Protein AF-A0A7L5YQZ7-F1 (afdb_monomer_lite)

pLDDT: mean 94.13, std 9.36, range [38.84, 98.94]

Foldseek 3Di:
DELEEDEEAAAEDEDEDEEFEDFEAEDLVAFATEPYEAHYPALQRLYEYEHYEFEHWWYLAAAPDDARTGITEHYEQHAHFQYEYYHYEFEAADAHPNAHEYEPYEHEPRRDEPRYHHPHYHFDYNYDGHHYYPYHYYPPYDDPDPDD

Structure (mmCIF, N/CA/C/O backbone):
data_AF-A0A7L5YQZ7-F1
#
_entry.id   AF-A0A7L5YQZ7-F1
#
loop_
_atom_site.group_PDB
_atom_site.id
_atom_site.type_symbol
_atom_site.label_atom_id
_atom_site.label_alt_id
_atom_site.label_comp_id
_atom_site.label_asym_id
_atom_site.label_entity_id
_atom_site.label_seq_id
_atom_site.pdbx_PDB_ins_code
_atom_site.Cartn_x
_atom_site.Cartn_y
_atom_site.Cartn_z
_atom_site.occupancy
_atom_site.B_iso_or_equiv
_atom_site.auth_seq_id
_atom_site.auth_comp_id
_atom_site.auth_asym_id
_atom_site.auth_atom_id
_atom_site.pdbx_PDB_model_num
ATOM 1 N N . MET A 1 1 ? -1.154 8.724 -6.414 1.00 88.44 1 MET A N 1
ATOM 2 C CA . MET A 1 1 ? -2.420 8.087 -6.866 1.00 88.44 1 MET A CA 1
ATOM 3 C C . MET A 1 1 ? -2.744 6.919 -5.954 1.00 88.44 1 MET A C 1
ATOM 5 O O . MET A 1 1 ? -1.809 6.247 -5.537 1.00 88.44 1 MET A O 1
ATOM 9 N N . SER A 1 2 ? -4.019 6.671 -5.658 1.00 97.50 2 SER A N 1
ATOM 10 C CA . SER A 1 2 ? -4.428 5.557 -4.794 1.00 97.50 2 SER A CA 1
ATOM 11 C C . SER A 1 2 ? -5.609 4.818 -5.417 1.00 97.50 2 SER A C 1
ATOM 13 O O . SER A 1 2 ? -6.501 5.481 -5.940 1.00 97.50 2 SER A O 1
ATOM 15 N N . GLY A 1 3 ? -5.623 3.484 -5.359 1.00 98.25 3 GLY A N 1
ATOM 16 C CA . GLY A 1 3 ? -6.790 2.694 -5.770 1.00 98.25 3 GLY A CA 1
ATOM 17 C C . GLY A 1 3 ? -7.965 2.927 -4.821 1.00 98.25 3 GLY A C 1
ATOM 18 O O . GLY A 1 3 ? -9.029 3.380 -5.230 1.00 98.25 3 GLY A O 1
ATOM 19 N N . ILE A 1 4 ? -7.729 2.708 -3.525 1.00 98.56 4 ILE A N 1
ATOM 20 C CA . ILE A 1 4 ? -8.646 3.090 -2.447 1.00 98.56 4 ILE A CA 1
ATOM 21 C C . ILE A 1 4 ? -7.901 3.986 -1.458 1.00 98.56 4 ILE A C 1
ATOM 23 O O . ILE A 1 4 ? -6.824 3.639 -0.969 1.00 98.56 4 ILE A O 1
ATOM 27 N N . GLN A 1 5 ? -8.492 5.137 -1.141 1.00 97.81 5 GLN A N 1
ATOM 28 C CA . GLN A 1 5 ? -7.988 6.072 -0.142 1.00 97.81 5 GLN A CA 1
ATOM 29 C C . GLN A 1 5 ? -8.983 6.216 1.006 1.00 97.81 5 GLN A C 1
ATOM 31 O O . GLN A 1 5 ? -10.167 6.462 0.789 1.00 97.81 5 GLN A O 1
ATOM 36 N N . VAL A 1 6 ? -8.466 6.132 2.231 1.00 96.62 6 VAL A N 1
ATOM 37 C CA . VAL A 1 6 ? -9.206 6.429 3.456 1.00 96.62 6 VAL A CA 1
ATOM 38 C C . VAL A 1 6 ? -8.491 7.538 4.207 1.00 96.62 6 VAL A C 1
ATOM 40 O O . VAL A 1 6 ? -7.349 7.376 4.632 1.00 96.62 6 VAL A O 1
ATOM 43 N N . SER A 1 7 ? -9.171 8.665 4.388 1.00 95.81 7 SER A N 1
ATOM 44 C CA . SER A 1 7 ? -8.643 9.835 5.088 1.00 95.81 7 SER A CA 1
ATOM 45 C C . SER A 1 7 ? -9.730 10.538 5.893 1.00 95.81 7 SER A C 1
ATOM 47 O O . SER A 1 7 ? -10.907 10.451 5.553 1.00 95.81 7 SER A O 1
ATOM 49 N N . GLY A 1 8 ? -9.327 11.267 6.934 1.00 96.31 8 GLY A N 1
ATOM 50 C CA . GLY A 1 8 ? -10.243 11.956 7.845 1.00 96.31 8 GLY A CA 1
ATOM 51 C C . GLY A 1 8 ? -10.559 11.141 9.099 1.00 96.31 8 GLY A C 1
ATOM 52 O O . GLY A 1 8 ? -9.869 10.170 9.418 1.00 96.31 8 GLY A O 1
ATOM 53 N N . THR A 1 9 ? -11.585 11.557 9.840 1.00 96.94 9 THR A N 1
ATOM 54 C CA . THR A 1 9 ? -11.979 10.882 11.081 1.00 96.94 9 THR A CA 1
ATOM 55 C C . THR A 1 9 ? -12.719 9.593 10.754 1.00 96.94 9 THR A C 1
ATOM 57 O O . THR A 1 9 ? -13.849 9.623 10.275 1.00 96.94 9 THR A O 1
ATOM 60 N N . ILE A 1 10 ? -12.080 8.461 11.035 1.00 96.75 10 ILE A N 1
ATOM 61 C CA . ILE A 1 10 ? -12.648 7.121 10.860 1.00 96.75 10 ILE A CA 1
ATOM 62 C C . ILE A 1 10 ? -12.980 6.543 12.236 1.00 96.75 10 ILE A C 1
ATOM 64 O O . ILE A 1 10 ? -12.198 6.709 13.173 1.00 96.75 10 ILE A O 1
ATOM 68 N N . SER A 1 11 ? -14.134 5.885 12.352 1.00 96.12 11 SER A N 1
ATOM 69 C CA . SER A 1 11 ? -14.632 5.263 13.590 1.00 96.12 11 SER A CA 1
ATOM 70 C C . SER A 1 11 ? -15.395 3.970 13.270 1.00 96.12 11 SER A C 1
ATOM 72 O O . SER A 1 11 ? -16.568 3.794 13.592 1.00 96.12 11 SER A O 1
ATOM 74 N N . GLY A 1 12 ? -14.730 3.076 12.548 1.00 96.06 12 GLY A N 1
ATOM 75 C CA . GLY A 1 12 ? -15.246 1.806 12.059 1.00 96.06 12 GLY A CA 1
ATOM 76 C C . GLY A 1 12 ? -15.370 1.760 10.540 1.00 96.06 12 GLY A C 1
ATOM 77 O O . GLY A 1 12 ? -15.004 2.692 9.824 1.00 96.06 12 GLY A O 1
ATOM 78 N N . GLY A 1 13 ? -15.890 0.634 10.060 1.00 97.50 13 GLY A N 1
ATOM 79 C CA . GLY A 1 13 ? -16.033 0.330 8.641 1.00 97.50 13 GLY A CA 1
ATOM 80 C C . GLY A 1 13 ? -15.115 -0.801 8.192 1.00 97.50 13 GLY A C 1
ATOM 81 O O . GLY A 1 13 ? -14.277 -1.299 8.954 1.00 97.50 13 GLY A O 1
ATOM 82 N N . ALA A 1 14 ? -15.298 -1.211 6.940 1.00 98.44 14 ALA A N 1
ATOM 83 C CA . ALA A 1 14 ? -14.570 -2.321 6.359 1.00 98.44 14 ALA A CA 1
ATOM 84 C C . ALA A 1 14 ? -14.221 -2.046 4.888 1.00 98.44 14 ALA A C 1
ATOM 86 O O . ALA A 1 14 ? -15.059 -1.568 4.125 1.00 98.44 14 ALA A O 1
ATOM 87 N N . ILE A 1 15 ? -12.988 -2.364 4.499 1.00 98.69 15 ILE A N 1
ATOM 88 C CA . ILE A 1 15 ? -12.548 -2.494 3.109 1.00 98.69 15 ILE A CA 1
ATOM 89 C C . ILE A 1 15 ? -12.250 -3.969 2.912 1.00 98.69 15 ILE A C 1
ATOM 91 O O . ILE A 1 15 ? -11.215 -4.462 3.369 1.00 98.69 15 ILE A O 1
ATOM 95 N N . GLU A 1 16 ? -13.178 -4.686 2.286 1.00 98.75 16 GLU A N 1
ATOM 96 C CA . GLU A 1 16 ? -13.090 -6.138 2.203 1.00 98.75 16 GLU A CA 1
ATOM 97 C C . GLU A 1 16 ? -13.371 -6.685 0.817 1.00 98.75 16 GLU A C 1
ATOM 99 O O . GLU A 1 16 ? -14.247 -6.180 0.118 1.00 98.75 16 GLU A O 1
ATOM 104 N N . ARG A 1 17 ? -12.688 -7.786 0.480 1.00 98.62 17 ARG A N 1
ATOM 105 C CA . ARG A 1 17 ? -12.958 -8.601 -0.718 1.00 98.62 17 ARG A CA 1
ATOM 106 C C . ARG A 1 17 ? -12.834 -7.821 -2.031 1.00 98.62 17 ARG A C 1
ATOM 108 O O . ARG A 1 17 ? -13.523 -8.127 -2.998 1.00 98.62 17 ARG A O 1
ATOM 115 N N . ASN A 1 18 ? -11.945 -6.830 -2.070 1.00 98.81 18 ASN A N 1
ATOM 116 C CA . ASN A 1 18 ? -11.644 -6.087 -3.289 1.00 98.81 18 ASN A CA 1
ATOM 117 C C . ASN A 1 18 ? -10.463 -6.710 -4.030 1.00 98.81 18 ASN A C 1
ATOM 119 O O . ASN A 1 18 ? -9.501 -7.166 -3.409 1.00 98.81 18 ASN A O 1
ATOM 123 N N . GLN A 1 19 ? -10.506 -6.641 -5.358 1.00 98.75 19 GLN A N 1
ATOM 124 C CA . GLN A 1 19 ? -9.341 -6.817 -6.216 1.00 98.75 19 GLN A CA 1
ATOM 125 C C . GLN A 1 19 ? -8.858 -5.432 -6.660 1.00 98.75 19 GLN A C 1
ATOM 127 O O . GLN A 1 19 ? -9.628 -4.667 -7.235 1.00 98.75 19 GLN A O 1
ATOM 132 N N . ILE A 1 20 ? -7.606 -5.095 -6.357 1.00 98.81 20 ILE A N 1
ATOM 133 C CA . ILE A 1 20 ? -7.020 -3.769 -6.581 1.00 98.81 20 ILE A CA 1
ATOM 134 C C . ILE A 1 20 ? -5.753 -3.949 -7.417 1.00 98.81 20 ILE A C 1
ATOM 136 O O . ILE A 1 20 ? -4.778 -4.539 -6.946 1.00 98.81 20 ILE A O 1
ATOM 140 N N . SER A 1 21 ? -5.767 -3.450 -8.650 1.00 98.62 21 SER A N 1
ATOM 141 C CA . SER A 1 21 ? -4.664 -3.601 -9.600 1.00 98.62 21 SER A CA 1
ATOM 142 C C . SER A 1 21 ? -4.462 -2.374 -10.475 1.00 98.62 21 SER A C 1
ATOM 144 O O . SER A 1 21 ? -5.219 -1.408 -10.386 1.00 98.62 21 SER A O 1
ATOM 146 N N . ASP A 1 22 ? -3.404 -2.412 -11.288 1.00 97.56 22 ASP A N 1
ATOM 147 C CA . ASP A 1 22 ? -3.117 -1.433 -12.342 1.00 97.56 22 ASP A CA 1
ATOM 148 C C . ASP A 1 22 ? -2.930 -0.000 -11.817 1.00 97.56 22 ASP A C 1
ATOM 150 O O . ASP A 1 22 ? -3.126 0.993 -12.523 1.00 97.56 22 ASP A O 1
ATOM 154 N N . ILE A 1 23 ? -2.507 0.128 -10.554 1.00 98.19 23 ILE A N 1
ATOM 155 C CA . ILE A 1 23 ? -2.247 1.430 -9.948 1.00 98.19 23 ILE A CA 1
ATOM 156 C C . ILE A 1 23 ? -0.831 1.867 -10.303 1.00 98.19 23 ILE A C 1
ATOM 158 O O . ILE A 1 23 ? 0.153 1.420 -9.704 1.00 98.19 23 ILE A O 1
ATOM 162 N N . LYS A 1 24 ? -0.747 2.767 -11.286 1.00 96.44 24 LYS A N 1
ATOM 163 C CA . LYS A 1 24 ? 0.512 3.281 -11.821 1.00 96.44 24 LYS A CA 1
ATOM 164 C C . LYS A 1 24 ? 0.623 4.787 -11.700 1.00 96.44 24 LYS A C 1
ATOM 166 O O . LYS A 1 24 ? -0.308 5.507 -12.040 1.00 96.44 24 LYS A O 1
ATOM 171 N N . HIS A 1 25 ? 1.800 5.267 -11.307 1.00 96.00 25 HIS A N 1
ATOM 172 C CA . HIS A 1 25 ? 2.177 6.661 -11.533 1.00 96.00 25 HIS A CA 1
ATOM 173 C C . HIS A 1 25 ? 3.374 6.731 -12.477 1.00 96.00 25 HIS A C 1
ATOM 175 O O . HIS A 1 25 ? 4.485 6.382 -12.091 1.00 96.00 25 HIS A O 1
ATOM 181 N N . THR A 1 26 ? 3.168 7.178 -13.714 1.00 94.62 26 THR A N 1
ATOM 182 C CA . THR A 1 26 ? 4.172 7.070 -14.791 1.00 94.62 26 THR A CA 1
ATOM 183 C C . THR A 1 26 ? 4.909 8.371 -15.104 1.00 94.62 26 THR A C 1
ATOM 185 O O . THR A 1 26 ? 5.805 8.363 -15.944 1.00 94.62 26 THR A O 1
ATOM 188 N N . SER A 1 27 ? 4.580 9.483 -14.432 1.00 94.69 27 SER A N 1
ATOM 189 C CA . SER A 1 27 ? 5.291 10.753 -14.644 1.00 94.69 27 SER A CA 1
ATOM 190 C C . SER A 1 27 ? 6.779 10.623 -14.333 1.00 94.69 27 SER A C 1
ATOM 192 O O . SER A 1 27 ? 7.148 10.251 -13.219 1.00 94.69 27 SER A O 1
ATOM 194 N N . THR A 1 28 ? 7.621 11.032 -15.279 1.00 94.12 28 THR A N 1
ATOM 195 C CA . THR A 1 28 ? 9.085 11.036 -15.145 1.00 94.12 28 THR A CA 1
ATOM 196 C C . THR A 1 28 ? 9.605 12.090 -14.167 1.00 94.12 28 THR A C 1
ATOM 198 O O . THR A 1 28 ? 10.764 12.037 -13.766 1.00 94.12 28 THR A O 1
ATOM 201 N N . THR A 1 29 ? 8.751 13.024 -13.733 1.00 92.56 29 THR A N 1
ATOM 202 C CA . THR A 1 29 ? 9.055 13.972 -12.647 1.00 92.56 29 THR A CA 1
ATOM 203 C C . THR A 1 29 ? 8.971 13.348 -11.247 1.00 92.56 29 THR A C 1
ATOM 205 O O . THR A 1 29 ? 9.383 13.985 -10.278 1.00 92.56 29 THR A O 1
ATOM 208 N N . GLY A 1 30 ? 8.494 12.100 -11.155 1.00 88.25 30 GLY A N 1
ATOM 209 C CA . GLY A 1 30 ? 8.456 11.287 -9.939 1.00 88.25 30 GLY A CA 1
ATOM 210 C C . GLY A 1 30 ? 7.290 11.612 -9.017 1.00 88.25 30 GLY A C 1
ATOM 211 O O . GLY A 1 30 ? 7.127 12.747 -8.613 1.00 88.25 30 GLY A O 1
ATOM 212 N N . TRP A 1 31 ? 6.478 10.603 -8.697 1.00 95.62 31 TRP A N 1
ATOM 213 C CA . TRP A 1 31 ? 5.458 10.622 -7.641 1.00 95.62 31 TRP A CA 1
ATOM 214 C C . TRP A 1 31 ? 5.062 9.186 -7.300 1.00 95.62 31 TRP A C 1
ATOM 216 O O . TRP A 1 31 ? 5.176 8.300 -8.148 1.00 95.62 31 TRP A O 1
ATOM 226 N N . GLY A 1 32 ? 4.560 8.976 -6.086 1.00 96.81 32 GLY A N 1
ATOM 227 C CA . GLY A 1 32 ? 4.184 7.676 -5.542 1.00 96.81 32 GLY A CA 1
ATOM 228 C C . GLY A 1 32 ? 2.780 7.206 -5.922 1.00 96.81 32 GLY A C 1
ATOM 229 O O . GLY A 1 32 ? 1.912 7.955 -6.402 1.00 96.81 32 GLY A O 1
ATOM 230 N N . SER A 1 33 ? 2.545 5.920 -5.678 1.00 97.62 33 SER A N 1
ATOM 231 C CA . SER A 1 33 ? 1.263 5.271 -5.938 1.00 97.62 33 SER A CA 1
ATOM 232 C C . SER A 1 33 ? 0.966 4.172 -4.925 1.00 97.62 33 SER A C 1
ATOM 234 O O . SER A 1 33 ? 1.881 3.516 -4.438 1.00 97.62 33 SER A O 1
ATOM 236 N N . ASN A 1 34 ? -0.311 3.963 -4.606 1.00 98.38 34 ASN A N 1
ATOM 237 C CA . ASN A 1 34 ? -0.719 3.015 -3.573 1.00 98.38 34 ASN A CA 1
ATOM 238 C C . ASN A 1 34 ? -1.911 2.174 -4.029 1.00 98.38 34 ASN A C 1
ATOM 240 O O . ASN A 1 34 ? -2.880 2.725 -4.547 1.00 98.38 34 ASN A O 1
ATOM 244 N N . GLY A 1 35 ? -1.913 0.870 -3.761 1.00 98.75 35 GLY A N 1
ATOM 245 C CA . GLY A 1 35 ? -3.146 0.083 -3.869 1.00 98.75 35 GLY A CA 1
ATOM 246 C C . GLY A 1 35 ? -4.181 0.581 -2.856 1.00 98.75 35 GLY A C 1
ATOM 247 O O . GLY A 1 35 ? -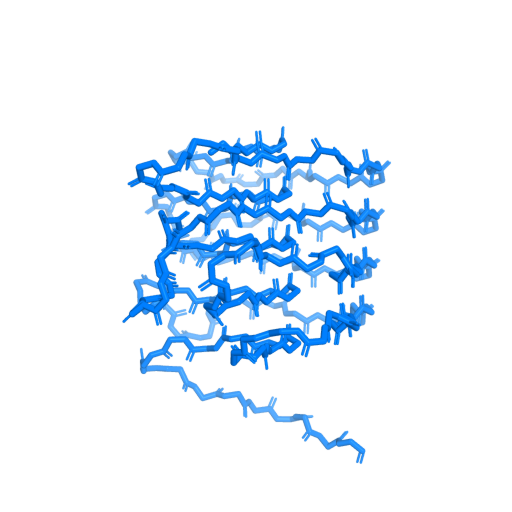5.250 1.075 -3.217 1.00 98.75 35 GLY A O 1
ATOM 248 N N . LEU A 1 36 ? -3.800 0.533 -1.579 1.00 98.75 36 LEU A N 1
ATOM 249 C CA . LEU A 1 36 ? -4.557 1.050 -0.440 1.00 98.75 36 LEU A CA 1
ATOM 250 C C . LEU A 1 36 ? -3.764 2.146 0.273 1.00 98.75 36 LEU A C 1
ATOM 252 O O . LEU A 1 36 ? -2.612 1.930 0.641 1.00 98.75 36 LEU A O 1
ATOM 256 N N . PHE A 1 37 ? -4.386 3.297 0.515 1.00 98.56 37 PHE A N 1
ATOM 257 C CA . PHE A 1 37 ? -3.803 4.400 1.279 1.00 98.56 37 PHE A CA 1
ATOM 258 C C . PHE A 1 37 ? -4.632 4.675 2.538 1.00 98.56 37 PHE A C 1
ATOM 260 O O . PHE A 1 37 ? -5.768 5.147 2.452 1.00 98.56 37 PHE A O 1
ATOM 267 N N . LEU A 1 38 ? -4.066 4.361 3.705 1.00 98.38 38 LEU A N 1
ATOM 268 C CA . LEU A 1 38 ? -4.695 4.516 5.017 1.00 98.38 38 LEU A CA 1
ATOM 269 C C . LEU A 1 38 ? -4.102 5.735 5.734 1.00 98.38 38 LEU A C 1
ATOM 271 O O . LEU A 1 38 ? -2.934 5.741 6.125 1.00 98.38 38 LEU A O 1
ATOM 275 N N . ALA A 1 39 ? -4.912 6.776 5.899 1.00 97.44 39 ALA A N 1
ATOM 276 C CA . ALA A 1 39 ? -4.512 8.066 6.453 1.00 97.44 39 ALA A CA 1
ATOM 277 C C . ALA A 1 39 ? -5.609 8.664 7.354 1.00 97.44 39 ALA A C 1
ATOM 279 O O . ALA A 1 39 ? -5.925 9.855 7.272 1.00 97.44 39 ALA A O 1
ATOM 280 N N . ALA A 1 40 ? -6.229 7.835 8.197 1.00 96.94 40 ALA A N 1
ATOM 281 C CA . ALA A 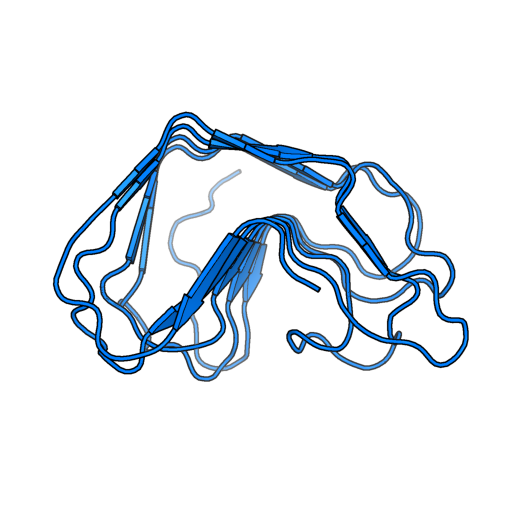1 40 ? -7.161 8.306 9.213 1.00 96.94 40 ALA A CA 1
ATOM 282 C C . ALA A 1 40 ? -6.486 9.320 10.149 1.00 96.94 40 ALA A C 1
ATOM 284 O O . ALA A 1 40 ? -5.305 9.208 10.476 1.00 96.94 40 ALA A O 1
ATOM 285 N N . THR A 1 41 ? -7.258 10.292 10.623 1.00 95.81 41 THR A N 1
ATOM 286 C CA . THR A 1 41 ? -6.811 11.272 11.626 1.00 95.81 41 THR A CA 1
ATOM 287 C C . THR A 1 41 ? -6.910 10.729 13.055 1.00 95.81 41 THR A C 1
ATOM 289 O O . THR A 1 41 ? -6.275 11.262 13.959 1.00 95.81 41 THR A O 1
ATOM 292 N N . SER A 1 42 ? -7.686 9.660 13.265 1.00 93.69 42 SER A N 1
ATOM 293 C CA . SER A 1 42 ? -7.867 8.986 14.557 1.00 93.69 42 SER A CA 1
ATOM 294 C C . SER A 1 42 ? -6.877 7.831 14.744 1.00 93.69 42 SER A C 1
ATOM 296 O O . SER A 1 42 ? -6.599 7.077 13.809 1.00 93.69 42 SER A O 1
ATOM 298 N N . THR A 1 43 ? -6.398 7.639 15.976 1.00 94.06 43 THR A N 1
ATOM 299 C CA . THR A 1 43 ? -5.620 6.457 16.396 1.00 94.06 43 THR A CA 1
ATOM 300 C C . THR A 1 43 ? -6.494 5.266 16.792 1.00 94.06 43 THR A C 1
ATOM 302 O O . THR A 1 43 ? -5.977 4.176 17.018 1.00 94.06 43 THR A O 1
ATOM 305 N N . ALA A 1 44 ? -7.813 5.455 16.846 1.00 94.81 44 ALA A N 1
ATOM 306 C CA . ALA A 1 44 ? -8.807 4.437 17.163 1.00 94.81 44 ALA A CA 1
ATOM 307 C C . ALA A 1 44 ? -9.773 4.244 15.983 1.00 94.81 44 ALA A C 1
ATOM 309 O O . ALA A 1 44 ? -10.988 4.253 16.160 1.00 94.81 44 ALA A O 1
ATOM 310 N N . SER A 1 45 ? -9.241 4.104 14.761 1.00 96.44 45 SER A N 1
ATOM 311 C CA . SER A 1 45 ? -10.079 4.023 13.558 1.00 96.44 45 SER A CA 1
ATOM 312 C C . SER A 1 45 ? -11.025 2.826 13.552 1.00 96.44 45 SER A C 1
ATOM 314 O O . SER A 1 45 ? -12.067 2.909 12.918 1.00 96.44 45 SER A O 1
ATOM 316 N N . ASN A 1 46 ? -10.668 1.716 14.212 1.00 96.50 46 ASN A N 1
ATOM 317 C CA . ASN A 1 46 ? -11.402 0.444 14.194 1.00 96.50 46 ASN A CA 1
ATOM 318 C C . ASN A 1 46 ? -11.733 -0.059 12.769 1.00 96.50 46 ASN A C 1
ATOM 320 O O . ASN A 1 46 ? -12.661 -0.848 12.581 1.00 96.50 46 ASN A O 1
ATOM 324 N N . LEU A 1 47 ? -10.992 0.415 11.762 1.00 98.38 47 LEU A N 1
ATOM 325 C CA . LEU A 1 47 ? -11.199 0.083 10.360 1.00 98.38 47 LEU A CA 1
ATOM 326 C C . LEU A 1 47 ? -10.631 -1.307 10.081 1.00 98.38 47 LEU A C 1
ATOM 328 O O . LEU A 1 47 ? -9.461 -1.580 10.365 1.00 98.38 47 LEU A O 1
ATOM 332 N N . THR A 1 48 ? -11.455 -2.165 9.487 1.00 98.75 48 THR A N 1
ATOM 333 C CA . THR A 1 48 ? -11.032 -3.496 9.043 1.00 98.75 48 THR A CA 1
ATOM 334 C C . THR A 1 48 ? -10.645 -3.448 7.572 1.00 98.75 48 THR A C 1
ATOM 336 O O . THR A 1 48 ? -11.429 -3.032 6.728 1.00 98.75 48 THR A O 1
ATOM 339 N N . VAL A 1 49 ? -9.427 -3.865 7.254 1.00 98.81 49 VAL A N 1
ATOM 340 C CA . VAL A 1 49 ? -8.927 -4.026 5.888 1.00 98.81 49 VAL A CA 1
ATOM 341 C C . VAL A 1 49 ? -8.627 -5.504 5.723 1.00 98.81 49 VAL A C 1
ATOM 343 O O . VAL A 1 49 ? -7.603 -5.979 6.219 1.00 98.81 49 VAL A O 1
ATOM 346 N N . ALA A 1 50 ? -9.540 -6.252 5.102 1.00 98.88 50 ALA A N 1
ATOM 347 C CA . ALA A 1 50 ? -9.436 -7.706 5.104 1.00 98.88 50 ALA A CA 1
ATOM 348 C C . ALA A 1 50 ? -9.800 -8.403 3.796 1.00 98.88 50 ALA A C 1
ATOM 350 O O . ALA A 1 50 ? -10.718 -8.001 3.092 1.00 98.88 50 ALA A O 1
ATOM 351 N N . ASN A 1 51 ? -9.120 -9.513 3.499 1.00 98.81 51 ASN A N 1
ATOM 352 C CA . ASN A 1 51 ? -9.380 -10.334 2.309 1.00 98.81 51 ASN A CA 1
ATOM 353 C C . ASN A 1 51 ? -9.320 -9.552 0.983 1.00 98.81 51 ASN A C 1
ATOM 355 O O . ASN A 1 51 ? -10.047 -9.875 0.047 1.00 98.81 51 ASN A O 1
ATOM 359 N N . ASN A 1 52 ? -8.503 -8.501 0.893 1.00 98.88 52 ASN A N 1
ATOM 360 C CA . ASN A 1 52 ? -8.272 -7.810 -0.373 1.00 98.88 52 ASN A CA 1
ATOM 361 C C . ASN A 1 52 ? -7.101 -8.455 -1.115 1.00 98.88 52 ASN A C 1
ATOM 363 O O . ASN A 1 52 ? -6.124 -8.886 -0.494 1.00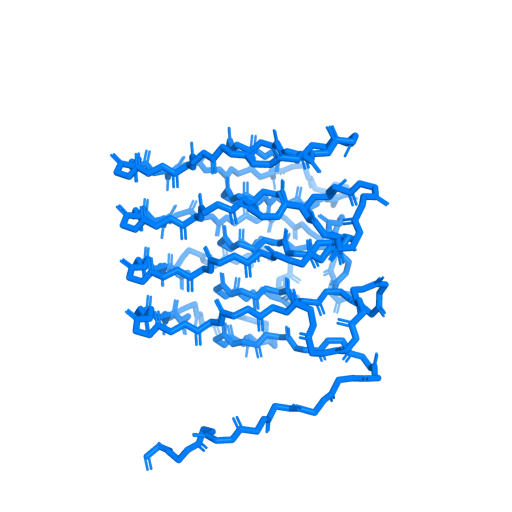 98.88 52 ASN A O 1
ATOM 367 N N . PHE A 1 53 ? -7.186 -8.475 -2.441 1.00 98.81 53 PHE A N 1
ATOM 368 C CA . PHE A 1 53 ? -6.097 -8.874 -3.320 1.00 98.81 53 PHE A CA 1
ATOM 369 C C . PHE A 1 53 ? -5.530 -7.641 -4.021 1.00 98.81 53 PHE A C 1
ATOM 371 O O . PHE A 1 53 ? -6.226 -7.001 -4.807 1.00 98.81 53 PHE A O 1
ATOM 378 N N . VAL A 1 54 ? -4.279 -7.293 -3.718 1.00 98.94 54 VAL A N 1
ATOM 379 C CA . VAL A 1 54 ? -3.600 -6.111 -4.261 1.00 98.94 54 VAL A CA 1
ATOM 380 C C . VAL A 1 54 ? -2.401 -6.547 -5.089 1.00 98.94 54 VAL A C 1
ATOM 382 O O . VAL A 1 54 ? -1.515 -7.234 -4.581 1.00 98.94 54 VAL A O 1
ATOM 385 N N . PHE A 1 55 ? -2.339 -6.139 -6.351 1.00 98.75 55 PHE A N 1
ATOM 386 C CA . PHE A 1 55 ? -1.210 -6.462 -7.219 1.00 98.75 55 PHE A CA 1
ATOM 387 C C . PHE A 1 55 ? -0.970 -5.381 -8.268 1.00 98.75 55 PHE A C 1
ATOM 389 O O . PHE A 1 55 ? -1.707 -4.409 -8.363 1.00 98.75 55 PHE A O 1
ATOM 396 N N . ASP A 1 56 ? 0.114 -5.524 -9.023 1.00 98.00 56 ASP A N 1
ATOM 397 C CA . ASP A 1 56 ? 0.498 -4.600 -10.090 1.00 98.00 56 ASP A CA 1
ATOM 398 C C . ASP A 1 56 ? 0.532 -3.110 -9.676 1.00 98.00 56 ASP A C 1
ATOM 400 O O . ASP A 1 56 ? 0.208 -2.210 -10.447 1.00 98.00 56 ASP A O 1
ATOM 404 N N . VAL A 1 57 ? 1.002 -2.811 -8.464 1.00 98.50 57 VAL A N 1
ATOM 405 C CA . VAL A 1 57 ? 1.260 -1.427 -8.034 1.00 98.50 57 VAL A CA 1
ATOM 406 C C . VAL A 1 57 ? 2.707 -1.052 -8.346 1.00 98.50 57 VAL A C 1
ATOM 408 O O . VAL A 1 57 ? 3.633 -1.758 -7.949 1.00 98.50 57 VAL A O 1
ATOM 411 N N . ALA A 1 58 ? 2.922 0.052 -9.064 1.00 97.38 58 ALA A N 1
ATOM 412 C CA . ALA A 1 58 ? 4.262 0.581 -9.324 1.00 97.38 58 ALA A CA 1
ATOM 413 C C . ALA A 1 58 ? 4.218 2.075 -9.650 1.00 97.38 58 ALA A C 1
ATOM 415 O O . ALA A 1 58 ? 3.322 2.540 -10.345 1.00 97.38 58 ALA A O 1
ATOM 416 N N . SER A 1 59 ? 5.239 2.822 -9.249 1.00 96.75 59 SER A N 1
ATOM 417 C CA . SER A 1 59 ? 5.406 4.208 -9.683 1.00 96.75 59 SER A CA 1
ATOM 418 C C . SER A 1 59 ? 6.780 4.455 -10.275 1.00 96.75 59 SER A C 1
ATOM 420 O O . SER A 1 59 ? 7.717 3.708 -10.010 1.00 96.75 59 SER A O 1
ATOM 422 N N . TYR A 1 60 ? 6.901 5.536 -11.043 1.00 96.31 60 TYR A N 1
ATOM 423 C CA . TYR A 1 60 ? 8.190 6.135 -11.356 1.00 96.31 60 TYR A CA 1
ATOM 424 C C . TYR A 1 60 ? 8.913 6.502 -10.059 1.00 96.31 60 TYR A C 1
ATOM 426 O O . TYR A 1 60 ? 10.035 6.055 -9.854 1.00 96.31 60 TYR A O 1
ATOM 434 N N . GLY A 1 61 ? 8.227 7.228 -9.169 1.00 94.19 61 GLY A N 1
ATOM 435 C CA . GLY A 1 61 ? 8.688 7.480 -7.809 1.00 94.19 61 GLY A CA 1
ATOM 436 C C . GLY A 1 61 ? 10.024 8.225 -7.685 1.00 94.19 61 GLY A C 1
ATOM 437 O O . GLY A 1 61 ? 10.542 8.820 -8.633 1.00 94.19 61 GLY A O 1
ATOM 438 N N . TYR A 1 62 ? 10.576 8.165 -6.480 1.00 95.25 62 TYR A N 1
ATOM 439 C CA . TYR A 1 62 ? 11.854 8.706 -6.053 1.00 95.25 62 TYR A CA 1
ATOM 440 C C . TYR A 1 62 ? 12.656 7.609 -5.351 1.00 95.25 62 TYR A C 1
ATOM 442 O O . TYR A 1 62 ? 12.107 6.749 -4.665 1.00 95.25 62 TYR A O 1
ATOM 450 N N . ASN A 1 63 ? 13.980 7.646 -5.492 1.00 92.12 63 ASN A N 1
ATOM 451 C CA . ASN A 1 63 ? 14.861 6.603 -4.965 1.00 92.12 63 ASN A CA 1
ATOM 452 C C . ASN A 1 63 ? 15.489 6.919 -3.596 1.00 92.12 63 ASN A C 1
ATOM 454 O O . ASN A 1 63 ? 16.256 6.110 -3.079 1.00 92.12 63 ASN A O 1
ATOM 458 N N . SER A 1 64 ? 15.163 8.072 -3.009 1.00 89.19 64 SER A N 1
ATOM 459 C CA . SER A 1 64 ? 15.784 8.596 -1.787 1.00 89.19 64 SER A CA 1
ATOM 460 C C . SER A 1 64 ? 14.884 8.546 -0.548 1.00 89.19 64 SER A C 1
ATOM 462 O O . SER A 1 64 ? 15.342 8.874 0.546 1.00 89.19 64 SER A O 1
ATOM 464 N N . GLY A 1 65 ? 13.619 8.140 -0.693 1.00 93.00 65 GLY A N 1
ATOM 465 C CA . GLY A 1 65 ? 12.624 8.196 0.375 1.00 93.00 65 GLY A CA 1
ATOM 466 C C . GLY A 1 65 ? 11.642 7.031 0.351 1.00 93.00 65 GLY A C 1
ATOM 467 O O . GLY A 1 65 ? 11.579 6.263 -0.609 1.00 93.00 65 GLY A O 1
ATOM 468 N N . ALA A 1 66 ? 10.888 6.904 1.442 1.00 95.69 66 ALA A N 1
ATOM 469 C CA . ALA A 1 66 ? 9.854 5.889 1.636 1.00 95.69 66 ALA A CA 1
ATOM 470 C C . ALA A 1 66 ? 8.516 6.504 2.100 1.00 95.69 66 ALA A C 1
ATOM 472 O O . ALA A 1 66 ? 7.720 5.857 2.778 1.00 95.69 66 ALA A O 1
ATOM 473 N N . THR A 1 67 ? 8.264 7.773 1.779 1.00 95.94 67 THR A N 1
ATOM 474 C CA . THR A 1 67 ? 6.967 8.421 2.011 1.00 95.94 67 THR A CA 1
ATOM 475 C C . THR A 1 67 ? 5.945 7.970 0.967 1.00 95.94 67 THR A C 1
ATOM 477 O O . THR A 1 67 ? 6.295 7.347 -0.041 1.00 95.94 67 THR A O 1
ATOM 480 N N . GLN A 1 68 ? 4.670 8.323 1.168 1.00 95.44 68 GLN A N 1
ATOM 481 C CA . GLN A 1 68 ? 3.581 7.984 0.239 1.00 95.44 68 GLN A CA 1
ATOM 482 C C . GLN A 1 68 ? 3.773 8.572 -1.169 1.00 95.44 68 GLN A C 1
ATOM 484 O O . GLN A 1 68 ? 3.167 8.099 -2.127 1.00 95.44 68 GLN A O 1
ATOM 489 N N . SER A 1 69 ? 4.610 9.606 -1.289 1.00 95.94 69 SER A N 1
ATOM 490 C CA . SER A 1 69 ? 4.924 10.275 -2.550 1.00 95.94 69 SER A CA 1
ATOM 491 C C . SER A 1 69 ? 6.134 9.672 -3.263 1.00 95.94 69 SER A C 1
ATOM 493 O O . SER A 1 69 ? 6.408 10.085 -4.385 1.00 95.94 69 SER A O 1
ATOM 495 N N . ASP A 1 70 ? 6.842 8.717 -2.654 1.00 96.56 70 ASP A N 1
ATOM 496 C CA . ASP A 1 70 ? 8.131 8.255 -3.173 1.00 96.56 70 ASP A CA 1
ATOM 497 C C . ASP A 1 70 ? 8.045 6.966 -3.981 1.00 96.56 70 ASP A C 1
ATOM 499 O O . ASP A 1 70 ? 8.799 6.809 -4.926 1.00 96.56 70 ASP A O 1
ATOM 503 N N . ASN A 1 71 ? 7.160 6.022 -3.660 1.00 97.62 71 ASN A N 1
ATOM 504 C CA . ASN A 1 71 ? 7.186 4.709 -4.312 1.00 97.62 71 ASN A CA 1
ATOM 505 C C . ASN A 1 71 ? 5.795 4.109 -4.510 1.00 97.62 71 ASN A C 1
ATOM 507 O O . ASN A 1 71 ? 4.778 4.658 -4.086 1.00 97.62 71 ASN A O 1
ATOM 511 N N . GLY A 1 72 ? 5.790 2.960 -5.182 1.00 97.88 72 GLY A N 1
ATOM 512 C CA . GLY A 1 72 ? 4.673 2.046 -5.292 1.00 97.88 72 GLY A CA 1
ATOM 513 C C . GLY A 1 72 ? 4.566 1.206 -4.028 1.00 97.88 72 GLY A C 1
ATOM 514 O O . GLY A 1 72 ? 5.504 0.475 -3.696 1.00 97.88 72 GLY A O 1
ATOM 515 N N . TYR A 1 73 ? 3.417 1.272 -3.362 1.00 98.69 73 TYR A N 1
ATOM 516 C CA . TYR A 1 73 ? 3.118 0.443 -2.198 1.00 98.69 73 TYR A CA 1
ATOM 517 C C . TYR A 1 73 ? 1.809 -0.312 -2.387 1.00 98.69 73 TYR A C 1
ATOM 519 O O . TYR A 1 73 ? 0.799 0.265 -2.783 1.00 98.69 73 TYR A O 1
ATOM 527 N N . GLY A 1 74 ? 1.788 -1.600 -2.055 1.00 98.75 74 GLY A N 1
ATOM 528 C CA . GLY A 1 74 ? 0.530 -2.346 -2.053 1.00 98.75 74 GLY A CA 1
ATOM 529 C C . GLY A 1 74 ? -0.443 -1.751 -1.032 1.00 98.75 74 GLY A C 1
ATOM 530 O O . GLY A 1 74 ? -1.556 -1.350 -1.374 1.00 98.75 74 GLY A O 1
ATOM 531 N N . ILE A 1 75 ? 0.026 -1.602 0.207 1.00 98.81 75 ILE A N 1
ATOM 532 C CA . ILE A 1 75 ? -0.673 -0.911 1.293 1.00 98.81 75 ILE A CA 1
ATOM 533 C C . ILE A 1 75 ? 0.258 0.145 1.896 1.00 98.81 75 ILE A C 1
ATOM 535 O O . ILE A 1 75 ? 1.347 -0.174 2.365 1.00 98.81 75 ILE A O 1
ATOM 539 N N . MET A 1 76 ? -0.187 1.396 1.935 1.00 98.50 76 MET A N 1
ATOM 540 C CA . MET A 1 76 ? 0.491 2.495 2.613 1.00 98.50 76 MET A CA 1
ATOM 541 C C . MET A 1 76 ? -0.305 2.904 3.849 1.00 98.50 76 MET A C 1
ATOM 543 O O . MET A 1 76 ? -1.386 3.483 3.743 1.00 98.50 76 MET A O 1
ATOM 547 N N . VAL A 1 77 ? 0.238 2.614 5.028 1.00 98.19 77 VAL A N 1
ATOM 548 C CA . VAL A 1 77 ? -0.281 3.077 6.315 1.00 98.19 77 VAL A CA 1
ATOM 549 C C . VAL A 1 77 ? 0.452 4.364 6.669 1.00 98.19 77 VAL A C 1
ATOM 551 O O . VAL A 1 77 ? 1.548 4.349 7.223 1.00 98.19 77 VAL A O 1
ATOM 554 N N . ASN A 1 78 ? -0.132 5.490 6.278 1.00 97.56 78 ASN A N 1
ATOM 555 C CA . ASN A 1 78 ? 0.521 6.792 6.334 1.00 97.56 78 ASN A CA 1
ATOM 556 C C . ASN A 1 78 ? 0.307 7.521 7.664 1.00 97.56 78 ASN A C 1
ATOM 558 O O . ASN A 1 78 ? 1.201 8.223 8.129 1.00 97.56 78 ASN A O 1
ATOM 562 N N . ALA A 1 79 ? -0.879 7.384 8.258 1.00 96.25 79 ALA A N 1
ATOM 563 C CA . ALA A 1 79 ? -1.239 8.056 9.504 1.00 96.25 79 ALA A CA 1
ATOM 564 C C . ALA A 1 79 ? -2.380 7.336 10.235 1.00 96.25 79 ALA A C 1
ATOM 566 O O . ALA A 1 79 ? -3.043 6.455 9.676 1.00 96.25 79 ALA A O 1
ATOM 567 N N . GLY A 1 80 ? -2.625 7.749 11.478 1.00 95.19 80 GLY A N 1
ATOM 568 C CA . GLY A 1 80 ? -3.697 7.225 12.318 1.00 95.19 80 GLY A CA 1
ATOM 569 C C . GLY A 1 80 ? -3.318 5.918 13.006 1.00 95.19 80 GLY A C 1
ATOM 570 O O . GLY A 1 80 ? -2.147 5.658 13.282 1.00 95.19 80 GLY A O 1
ATOM 571 N N . GLY A 1 81 ? -4.328 5.111 13.319 1.00 95.12 81 GLY A N 1
ATOM 572 C CA . GLY A 1 81 ? -4.161 3.861 14.051 1.00 95.12 81 GLY A CA 1
ATOM 573 C C . GLY A 1 81 ? -5.477 3.118 14.261 1.00 95.12 81 GLY A C 1
ATOM 574 O O . GLY A 1 81 ? -6.529 3.537 13.779 1.00 95.12 81 GLY A O 1
ATOM 575 N N . GLY A 1 82 ? -5.432 2.005 14.984 1.00 95.56 82 GLY A N 1
ATOM 576 C CA . GLY A 1 82 ? -6.574 1.125 15.235 1.00 95.56 82 GLY A CA 1
ATOM 577 C C . GLY A 1 82 ? -6.973 0.293 14.016 1.00 95.56 82 GLY A C 1
ATOM 578 O O . GLY A 1 82 ? -8.112 -0.168 13.947 1.00 95.56 82 GLY A O 1
ATOM 579 N N . TYR A 1 83 ? -6.066 0.140 13.046 1.00 97.75 83 TYR A N 1
ATOM 580 C CA . TYR A 1 83 ? -6.320 -0.616 11.824 1.00 97.75 83 TYR A CA 1
ATOM 581 C C . TYR A 1 83 ? -6.168 -2.114 12.070 1.00 97.75 83 TYR A C 1
ATOM 583 O O . TYR A 1 83 ? -5.174 -2.569 12.640 1.00 97.75 83 TYR A O 1
ATOM 591 N N . LYS A 1 84 ? -7.136 -2.875 11.569 1.00 98.12 84 LYS A N 1
ATOM 592 C CA . LYS A 1 84 ? -7.153 -4.335 11.570 1.00 98.12 84 LYS A CA 1
ATOM 593 C C . LYS A 1 84 ? -6.884 -4.824 10.155 1.00 98.12 84 LYS A C 1
ATOM 595 O O . LYS A 1 84 ? -7.776 -4.777 9.313 1.00 98.12 84 LYS A O 1
ATOM 600 N N . ILE A 1 85 ? -5.650 -5.223 9.873 1.00 98.31 85 ILE A N 1
ATOM 601 C CA . ILE A 1 85 ? -5.198 -5.598 8.530 1.00 98.31 85 ILE A CA 1
ATOM 602 C C . ILE A 1 85 ? -5.031 -7.114 8.499 1.00 98.31 85 ILE A C 1
ATOM 604 O O . ILE A 1 85 ? -4.025 -7.640 8.985 1.00 98.31 85 ILE A O 1
ATOM 608 N N . TYR A 1 86 ? -6.023 -7.820 7.956 1.00 98.56 86 TYR A N 1
ATOM 609 C CA . TYR A 1 86 ? -6.111 -9.277 8.064 1.00 98.56 86 TYR A CA 1
ATOM 610 C C . TYR A 1 86 ? -6.289 -9.984 6.724 1.00 98.56 86 TYR A C 1
ATOM 612 O O . TYR A 1 86 ? -7.101 -9.563 5.909 1.00 98.56 86 TYR A O 1
ATOM 620 N N . PHE A 1 87 ? -5.628 -11.124 6.524 1.00 98.62 87 PHE A N 1
ATOM 621 C CA . PHE A 1 87 ? -5.923 -12.023 5.394 1.00 98.62 87 PHE A CA 1
ATOM 622 C C . PHE A 1 87 ? -5.830 -11.376 4.000 1.00 98.62 87 PHE A C 1
ATOM 624 O O . PHE A 1 87 ? -6.417 -11.872 3.043 1.00 98.62 87 PHE A O 1
ATOM 631 N N . ASN A 1 88 ? -5.122 -10.254 3.861 1.00 98.88 88 ASN A N 1
ATOM 632 C CA . ASN A 1 88 ? -4.906 -9.636 2.559 1.00 98.88 88 ASN A CA 1
ATOM 633 C C . ASN A 1 88 ? -3.771 -10.358 1.834 1.00 98.88 88 ASN A C 1
ATOM 635 O O . ASN A 1 88 ? -2.787 -10.763 2.457 1.00 98.88 88 ASN A O 1
ATOM 639 N N . SER A 1 89 ? -3.887 -10.440 0.515 1.00 98.81 89 SER A N 1
ATOM 640 C CA . SER A 1 89 ? -2.837 -10.930 -0.371 1.00 98.81 89 SER A CA 1
ATOM 641 C C . SER A 1 89 ? -2.293 -9.752 -1.165 1.00 98.81 89 SER A C 1
ATOM 643 O O . SER A 1 89 ? -3.037 -9.106 -1.898 1.00 98.81 89 SER A O 1
ATOM 645 N N . VAL A 1 90 ? -1.006 -9.451 -1.014 1.00 98.88 90 VAL A N 1
ATOM 646 C CA . VAL A 1 90 ? -0.351 -8.329 -1.693 1.00 98.88 90 VAL A CA 1
ATOM 647 C C . VAL A 1 90 ? 0.873 -8.824 -2.445 1.00 98.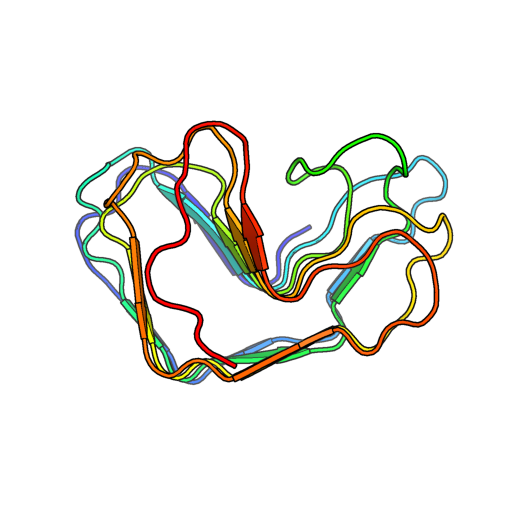88 90 VAL A C 1
ATOM 649 O O . VAL A 1 90 ? 1.801 -9.357 -1.836 1.00 98.88 90 VAL A O 1
ATOM 652 N N . LEU A 1 91 ? 0.884 -8.606 -3.759 1.00 98.75 91 LEU A N 1
ATOM 653 C CA . LEU A 1 91 ? 1.994 -8.942 -4.641 1.00 98.75 91 LEU A CA 1
ATOM 654 C C . LEU A 1 91 ? 2.545 -7.689 -5.326 1.00 98.75 91 LEU A C 1
ATOM 656 O O . LEU A 1 91 ? 1.931 -7.118 -6.226 1.00 98.75 91 LEU A O 1
ATOM 660 N N . MET A 1 92 ? 3.766 -7.317 -4.960 1.00 98.38 92 MET A N 1
ATOM 661 C CA . MET A 1 92 ? 4.552 -6.319 -5.678 1.00 98.38 92 MET A CA 1
ATOM 662 C C . MET A 1 92 ? 5.449 -7.041 -6.687 1.00 98.38 92 MET A C 1
ATOM 664 O O . MET A 1 92 ? 6.500 -7.549 -6.310 1.00 98.38 92 MET A O 1
ATOM 668 N N . ALA A 1 93 ? 5.032 -7.122 -7.953 1.00 97.38 93 ALA A N 1
ATOM 669 C CA . ALA A 1 93 ? 5.792 -7.816 -9.006 1.00 97.38 93 ALA A CA 1
ATOM 670 C C . ALA A 1 93 ? 6.374 -6.878 -10.074 1.00 97.38 93 ALA A C 1
ATOM 672 O O . ALA A 1 93 ? 7.425 -7.160 -10.646 1.00 97.38 93 ALA A O 1
ATOM 673 N N . THR A 1 94 ? 5.726 -5.742 -10.328 1.00 97.50 94 THR A N 1
ATOM 674 C CA . THR A 1 94 ? 6.110 -4.839 -11.419 1.00 97.50 94 THR A CA 1
ATOM 675 C C . THR A 1 94 ? 7.188 -3.870 -10.976 1.00 97.50 94 THR A C 1
ATOM 677 O O . THR A 1 94 ? 6.974 -3.080 -10.061 1.00 97.50 94 THR A O 1
ATOM 680 N N . ASN A 1 95 ? 8.351 -3.916 -11.622 1.00 97.06 95 ASN A N 1
ATOM 681 C CA . ASN A 1 95 ? 9.487 -3.058 -11.295 1.00 97.06 95 ASN A CA 1
ATOM 682 C C . ASN A 1 95 ? 9.156 -1.566 -11.397 1.00 97.06 95 ASN A C 1
ATOM 684 O O . ASN A 1 95 ? 8.475 -1.125 -12.322 1.00 97.06 95 ASN A O 1
ATOM 688 N N . GLN A 1 96 ? 9.700 -0.786 -10.462 1.00 94.69 96 GLN A N 1
ATOM 689 C CA . GLN A 1 96 ? 9.679 0.671 -10.557 1.00 94.69 96 GLN A CA 1
ATOM 690 C C . GLN A 1 96 ? 10.762 1.152 -11.537 1.00 94.69 96 GLN A C 1
ATOM 692 O O . GLN A 1 96 ? 11.908 0.702 -11.411 1.00 94.69 96 GLN A O 1
ATOM 697 N N . PRO A 1 97 ? 10.446 2.066 -12.478 1.00 93.88 97 PRO A N 1
ATOM 698 C CA . PRO A 1 97 ? 11.409 2.574 -13.457 1.00 93.88 97 PRO A CA 1
ATOM 699 C C . PRO A 1 97 ? 12.651 3.240 -12.851 1.00 93.88 97 PRO A C 1
ATOM 701 O O . PRO A 1 97 ? 13.754 3.004 -13.332 1.00 93.88 97 PRO A O 1
ATOM 704 N N . ASN A 1 98 ? 12.497 4.033 -11.785 1.00 92.12 98 ASN A N 1
ATOM 705 C CA . ASN A 1 98 ? 13.601 4.777 -11.161 1.00 92.12 98 ASN A CA 1
ATOM 706 C C . ASN A 1 98 ? 14.285 4.002 -10.012 1.00 92.12 98 ASN A C 1
ATOM 708 O O . ASN A 1 98 ? 15.019 4.572 -9.203 1.00 92.12 98 ASN A O 1
ATOM 712 N N . GLY A 1 99 ? 14.005 2.701 -9.879 1.00 87.88 99 GLY A N 1
ATOM 713 C CA . GLY A 1 99 ? 14.312 1.979 -8.645 1.00 87.88 99 GLY A CA 1
ATOM 714 C C . GLY A 1 99 ? 13.561 2.588 -7.453 1.00 87.88 99 GLY A C 1
ATOM 715 O O . GLY A 1 99 ? 12.454 3.090 -7.610 1.00 87.88 99 GLY A O 1
ATOM 716 N N . GLY A 1 100 ? 14.133 2.513 -6.253 1.00 94.25 100 GLY A N 1
ATOM 717 C CA . GLY A 1 100 ? 13.563 3.110 -5.039 1.00 94.25 100 GLY A CA 1
ATOM 718 C C . GLY A 1 100 ? 13.220 2.099 -3.958 1.00 94.25 100 GLY A C 1
ATOM 719 O O . GLY A 1 100 ? 13.845 1.041 -3.898 1.00 94.25 100 GLY A O 1
ATOM 720 N N . ILE A 1 101 ? 12.267 2.449 -3.095 1.00 96.94 101 ILE A N 1
ATOM 721 C CA . ILE A 1 101 ? 11.948 1.732 -1.854 1.00 96.94 101 ILE A CA 1
ATOM 722 C C . ILE A 1 101 ? 10.498 1.210 -1.837 1.00 96.94 101 ILE A C 1
ATOM 724 O O . ILE A 1 101 ? 9.706 1.614 -0.985 1.00 96.94 101 ILE A O 1
ATOM 728 N N . PRO A 1 102 ? 10.083 0.344 -2.782 1.00 97.38 102 PRO A N 1
ATOM 729 C CA . PRO A 1 102 ? 8.728 -0.196 -2.785 1.00 97.38 102 PRO A CA 1
ATOM 730 C C . PRO A 1 102 ? 8.533 -1.228 -1.671 1.00 97.38 102 PRO A C 1
ATOM 732 O O . PRO A 1 102 ? 9.466 -1.934 -1.265 1.00 97.38 102 PRO A O 1
ATOM 735 N N . ALA A 1 103 ? 7.285 -1.375 -1.227 1.00 98.25 103 ALA A N 1
ATOM 736 C CA . ALA A 1 103 ? 6.918 -2.383 -0.243 1.00 98.25 103 ALA A CA 1
ATOM 737 C C . ALA A 1 103 ? 5.520 -2.959 -0.477 1.00 98.25 103 ALA A C 1
ATOM 739 O O . ALA A 1 103 ? 4.628 -2.261 -0.960 1.00 98.25 103 ALA A O 1
ATOM 740 N N . ALA A 1 104 ? 5.308 -4.223 -0.098 1.00 98.62 104 ALA A N 1
ATOM 741 C CA . ALA A 1 104 ? 3.954 -4.779 -0.070 1.00 98.62 104 ALA A CA 1
ATOM 742 C C . ALA A 1 104 ? 3.109 -4.055 0.992 1.00 98.62 104 ALA A C 1
ATOM 744 O O . ALA A 1 104 ? 1.977 -3.663 0.716 1.00 98.62 104 ALA A O 1
ATOM 745 N N . ILE A 1 105 ? 3.696 -3.767 2.155 1.00 98.56 105 ILE A N 1
ATOM 746 C CA . ILE A 1 105 ? 3.146 -2.812 3.118 1.00 98.56 105 ILE A CA 1
ATOM 747 C C . ILE A 1 105 ? 4.222 -1.840 3.612 1.00 98.56 105 ILE A C 1
ATOM 749 O O . ILE A 1 105 ? 5.323 -2.251 3.980 1.00 98.56 105 ILE A O 1
ATOM 753 N N . ASN A 1 106 ? 3.898 -0.548 3.620 1.00 97.94 106 ASN A N 1
ATOM 754 C CA . ASN A 1 106 ? 4.709 0.518 4.201 1.00 97.94 106 ASN A CA 1
ATOM 755 C C . ASN A 1 106 ? 3.964 1.134 5.387 1.00 97.94 106 ASN A C 1
ATOM 757 O O . ASN A 1 106 ? 2.811 1.544 5.257 1.00 97.94 106 ASN A O 1
ATOM 761 N N . ILE A 1 107 ? 4.628 1.174 6.539 1.00 97.44 107 ILE A N 1
ATOM 762 C CA . ILE A 1 107 ? 4.133 1.808 7.756 1.00 97.44 107 ILE A CA 1
ATOM 763 C C . ILE A 1 107 ? 4.972 3.062 8.008 1.00 97.44 107 ILE A C 1
ATOM 765 O O . ILE A 1 107 ? 6.140 2.973 8.392 1.00 97.44 107 ILE A O 1
ATOM 769 N N . ALA A 1 108 ? 4.380 4.236 7.792 1.00 96.44 108 ALA A N 1
ATOM 770 C CA . ALA A 1 108 ? 5.058 5.517 7.957 1.00 96.44 108 ALA A CA 1
ATOM 771 C C . ALA A 1 108 ? 5.309 5.847 9.433 1.00 96.44 108 ALA A C 1
ATOM 773 O O . ALA A 1 108 ? 4.500 5.519 10.299 1.00 96.44 108 ALA A O 1
ATOM 774 N N . SER A 1 109 ? 6.378 6.592 9.720 1.00 92.38 109 SER A N 1
ATOM 775 C CA . SER A 1 109 ? 6.781 6.980 11.084 1.00 92.38 109 SER A CA 1
ATOM 776 C C . SER A 1 109 ? 5.710 7.731 11.889 1.00 92.38 109 SER A C 1
ATOM 778 O O . SER A 1 109 ? 5.747 7.706 13.115 1.00 92.38 109 SER A O 1
ATOM 780 N N . GLY A 1 110 ? 4.745 8.379 11.226 1.00 87.62 110 GLY A N 1
ATOM 781 C CA . GLY A 1 110 ? 3.627 9.074 11.874 1.00 87.62 110 GLY A CA 1
ATOM 782 C C . GLY A 1 110 ? 2.541 8.157 12.456 1.00 87.62 110 GLY A C 1
ATOM 783 O O . GLY A 1 110 ? 1.638 8.640 13.137 1.00 87.62 110 GLY A O 1
ATOM 784 N N . VAL A 1 111 ? 2.599 6.847 12.202 1.00 93.75 111 VAL A N 1
ATOM 785 C CA . VAL A 1 111 ? 1.668 5.859 12.767 1.00 93.75 111 VAL A CA 1
ATOM 786 C C . VAL A 1 111 ? 2.073 5.538 14.206 1.00 93.75 111 VAL A C 1
ATOM 788 O O . VAL A 1 111 ? 3.231 5.227 14.476 1.00 93.75 111 VAL A O 1
ATOM 791 N N . ALA A 1 112 ? 1.132 5.580 15.150 1.00 86.50 112 ALA A N 1
ATOM 792 C CA . ALA A 1 112 ? 1.440 5.298 16.553 1.00 86.50 112 ALA A CA 1
ATOM 793 C C . ALA A 1 112 ? 1.893 3.837 16.751 1.00 86.50 112 ALA A C 1
ATOM 795 O O . ALA A 1 112 ? 1.292 2.905 16.206 1.00 86.50 112 ALA A O 1
ATOM 796 N N . ALA A 1 113 ? 2.934 3.615 17.557 1.00 85.44 113 ALA A N 1
ATOM 797 C CA . ALA A 1 113 ? 3.402 2.266 17.873 1.00 85.44 113 ALA A CA 1
ATOM 798 C C . ALA A 1 113 ? 2.285 1.438 18.536 1.00 85.44 113 ALA A C 1
ATOM 800 O O . ALA A 1 113 ? 1.547 1.93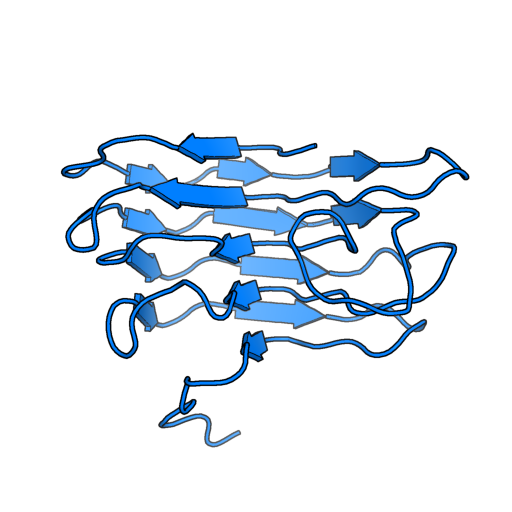5 19.384 1.00 85.44 113 ALA A O 1
ATOM 801 N N . GLY A 1 114 ? 2.147 0.172 18.134 1.00 86.19 114 GLY A N 1
ATOM 802 C CA . GLY A 1 114 ? 1.103 -0.723 18.650 1.00 86.19 114 GLY A CA 1
ATOM 803 C C . GLY A 1 114 ? -0.315 -0.424 18.149 1.00 86.19 114 GLY A C 1
ATOM 804 O O . GLY A 1 114 ? -1.255 -1.078 18.583 1.00 86.19 114 GLY A O 1
ATOM 805 N N . SER A 1 115 ? -0.490 0.529 17.229 1.00 88.88 115 SER A N 1
ATOM 806 C CA . SER A 1 115 ? -1.812 0.892 16.703 1.00 88.88 115 SER A CA 1
ATOM 807 C C . SER A 1 115 ? -2.275 0.039 15.518 1.00 88.88 115 SER A C 1
ATOM 809 O O . SER A 1 115 ? -3.364 0.265 14.994 1.00 88.88 115 SER A O 1
ATOM 811 N N . LEU A 1 116 ? -1.474 -0.932 15.082 1.00 93.50 116 LEU A N 1
ATOM 812 C CA . LEU A 1 116 ? -1.812 -1.810 13.970 1.00 93.50 116 LEU A CA 1
ATOM 813 C C . LEU A 1 116 ? -1.924 -3.251 14.436 1.00 93.50 116 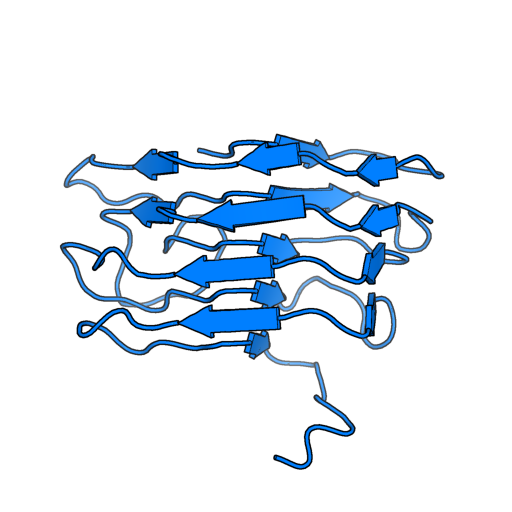LEU A C 1
ATOM 815 O O . LEU A 1 116 ? -1.038 -3.752 15.128 1.00 93.50 116 LEU A O 1
ATOM 819 N N . ASP A 1 117 ? -2.970 -3.926 13.979 1.00 95.31 117 ASP A N 1
ATOM 820 C CA . ASP A 1 117 ? -3.099 -5.367 14.111 1.00 95.31 117 ASP A CA 1
ATOM 821 C C . ASP A 1 117 ? -2.948 -6.026 12.737 1.00 95.31 117 ASP A C 1
ATOM 823 O O . ASP A 1 117 ? -3.876 -6.025 11.927 1.00 95.31 117 ASP A O 1
ATOM 827 N N . LEU A 1 118 ? -1.749 -6.541 12.453 1.00 94.00 118 LEU A N 1
ATOM 828 C CA . LEU A 1 118 ? -1.411 -7.218 11.199 1.00 94.00 118 LEU A CA 1
ATOM 829 C C . LEU A 1 118 ? -1.386 -8.726 11.443 1.00 94.00 118 LEU A C 1
ATOM 831 O O . LEU A 1 118 ? -0.476 -9.226 12.101 1.00 94.00 118 LEU A O 1
ATOM 835 N N . ARG A 1 119 ? -2.353 -9.470 10.894 1.00 96.00 119 ARG A N 1
ATOM 836 C CA . ARG A 1 119 ? -2.425 -10.934 11.070 1.00 96.00 119 ARG A CA 1
ATOM 837 C C . ARG A 1 119 ? -2.754 -11.653 9.776 1.00 96.00 119 ARG A C 1
ATOM 839 O O . ARG A 1 119 ? -3.643 -11.239 9.041 1.00 96.00 119 ARG A O 1
ATOM 846 N N . ASN A 1 120 ? -2.078 -12.777 9.545 1.00 97.19 120 ASN A N 1
ATOM 847 C CA . ASN A 1 120 ? -2.396 -13.730 8.477 1.00 97.19 120 ASN A CA 1
ATOM 848 C C . ASN A 1 120 ? -2.467 -13.120 7.068 1.00 97.19 120 ASN A C 1
ATOM 850 O O . ASN A 1 120 ? -3.233 -13.593 6.238 1.00 97.19 120 ASN A O 1
ATOM 854 N N . ASN A 1 121 ? -1.698 -12.067 6.794 1.00 97.94 121 ASN A N 1
ATOM 855 C CA . ASN A 1 121 ? -1.579 -11.531 5.443 1.00 97.94 121 ASN A CA 1
ATOM 856 C C . ASN A 1 121 ? -0.492 -12.288 4.673 1.00 97.94 121 ASN A C 1
ATOM 858 O O . ASN A 1 121 ? 0.510 -12.702 5.256 1.00 97.94 121 ASN A O 1
ATOM 862 N N . ILE A 1 122 ? -0.663 -12.402 3.359 1.00 98.44 122 ILE A N 1
ATOM 863 C CA . ILE A 1 122 ? 0.356 -12.905 2.442 1.00 98.44 122 ILE A CA 1
ATOM 864 C C . ILE A 1 122 ? 0.942 -11.699 1.721 1.00 98.44 122 ILE A C 1
ATOM 866 O O . ILE A 1 122 ? 0.281 -11.071 0.898 1.00 98.44 122 ILE A O 1
ATOM 870 N N . PHE A 1 123 ? 2.188 -11.365 2.034 1.00 98.25 123 PHE A N 1
ATOM 871 C CA . PHE A 1 123 ? 2.895 -10.250 1.420 1.00 98.25 123 PHE A CA 1
ATOM 872 C C . PHE A 1 123 ? 4.102 -10.769 0.648 1.00 98.25 123 PHE A C 1
ATOM 874 O O . PHE A 1 123 ? 4.958 -11.453 1.205 1.00 98.25 123 PHE A O 1
ATOM 881 N N . ALA A 1 124 ? 4.185 -10.411 -0.627 1.00 98.25 124 ALA A N 1
ATOM 882 C CA . ALA A 1 124 ? 5.307 -10.739 -1.486 1.00 98.25 124 ALA A CA 1
ATOM 883 C C . ALA A 1 124 ? 5.767 -9.492 -2.237 1.00 98.25 124 ALA A C 1
ATOM 885 O O . ALA A 1 124 ? 4.963 -8.749 -2.802 1.00 98.25 124 ALA A O 1
ATOM 886 N N . ASN A 1 125 ? 7.080 -9.285 -2.268 1.00 98.12 125 ASN A N 1
ATOM 887 C CA . ASN A 1 125 ? 7.704 -8.337 -3.173 1.00 98.12 125 ASN A CA 1
ATOM 888 C C . ASN A 1 125 ? 8.738 -9.073 -4.027 1.00 98.12 125 ASN A C 1
ATOM 890 O O . ASN A 1 125 ? 9.818 -9.420 -3.551 1.00 98.12 125 ASN A O 1
ATOM 894 N N . THR A 1 126 ? 8.361 -9.339 -5.276 1.00 97.88 126 THR A N 1
ATOM 895 C CA . THR A 1 126 ? 9.135 -10.083 -6.275 1.00 97.88 126 THR A CA 1
ATOM 896 C C . THR A 1 126 ? 9.695 -9.180 -7.370 1.00 97.88 126 THR A C 1
ATOM 898 O O . THR A 1 126 ? 10.185 -9.684 -8.380 1.00 97.88 126 THR A O 1
ATOM 901 N N . GLN A 1 127 ? 9.628 -7.855 -7.203 1.00 97.12 127 GLN A N 1
ATOM 902 C CA . GLN A 1 127 ? 10.358 -6.929 -8.067 1.00 97.12 127 GLN A CA 1
ATOM 903 C C . GLN A 1 127 ? 11.863 -7.279 -8.029 1.00 97.12 127 GLN A C 1
ATOM 905 O O . GLN A 1 127 ? 12.338 -7.964 -7.123 1.00 97.12 127 GLN A O 1
ATOM 910 N N . THR A 1 128 ? 12.631 -6.829 -9.016 1.00 96.69 128 THR A N 1
ATOM 911 C CA . THR A 1 128 ? 14.067 -7.113 -9.180 1.00 96.69 128 THR A CA 1
ATOM 912 C C . THR A 1 128 ? 14.947 -5.862 -9.165 1.00 96.69 128 THR A C 1
ATOM 914 O O . THR A 1 128 ? 16.156 -5.992 -8.985 1.00 96.69 128 THR A O 1
ATOM 917 N N . THR A 1 129 ? 14.370 -4.655 -9.185 1.00 93.88 129 THR A N 1
ATOM 918 C CA . THR A 1 129 ? 15.093 -3.374 -9.038 1.00 93.88 129 THR A CA 1
ATOM 919 C C . THR A 1 129 ? 14.880 -2.717 -7.662 1.00 93.88 129 THR A C 1
ATOM 921 O O . THR A 1 129 ? 13.953 -3.081 -6.938 1.00 93.88 129 THR A O 1
ATOM 924 N N . GLY A 1 130 ? 15.745 -1.764 -7.282 1.00 93.62 130 GLY A N 1
ATOM 925 C CA . GLY A 1 130 ? 15.624 -0.961 -6.050 1.00 93.62 130 GLY A CA 1
ATOM 926 C C . GLY A 1 130 ? 15.926 -1.689 -4.727 1.00 93.62 130 GLY A C 1
ATOM 927 O O . GLY A 1 130 ? 16.301 -2.862 -4.712 1.00 93.62 130 GLY A O 1
ATOM 928 N N . THR A 1 131 ? 15.735 -0.977 -3.613 1.00 95.56 131 THR A N 1
ATOM 929 C CA . THR A 1 131 ? 15.826 -1.482 -2.233 1.00 95.56 131 THR A CA 1
ATOM 930 C C . THR A 1 131 ? 14.433 -1.844 -1.745 1.00 95.56 131 THR A C 1
ATOM 932 O O . THR A 1 131 ? 13.670 -0.998 -1.299 1.00 95.56 131 THR A O 1
ATOM 935 N N . ARG A 1 132 ? 14.063 -3.110 -1.855 1.00 94.38 132 ARG A N 1
ATOM 936 C CA . ARG A 1 132 ? 12.670 -3.530 -1.708 1.00 94.38 132 ARG A CA 1
ATOM 937 C C . ARG A 1 132 ? 12.401 -4.161 -0.362 1.00 94.38 132 ARG A C 1
ATOM 939 O O . ARG A 1 132 ? 13.252 -4.862 0.180 1.00 94.38 132 ARG A O 1
ATOM 946 N N . TYR A 1 133 ? 11.165 -4.024 0.092 1.00 96.94 133 TYR A N 1
ATOM 947 C CA . TYR A 1 133 ? 10.707 -4.676 1.306 1.00 96.94 133 TYR A CA 1
ATOM 948 C C . TYR A 1 133 ? 9.422 -5.462 1.071 1.00 96.94 133 TYR A C 1
ATOM 950 O O . TYR A 1 133 ? 8.592 -5.127 0.227 1.00 96.94 133 TYR A O 1
ATOM 958 N N . VAL A 1 134 ? 9.235 -6.515 1.860 1.00 96.50 134 VAL A N 1
ATOM 959 C CA . VAL A 1 134 ? 7.897 -7.073 2.079 1.00 96.50 134 VAL A CA 1
ATOM 960 C C . VAL A 1 134 ? 7.146 -6.148 3.038 1.00 96.50 134 VAL A C 1
ATOM 962 O O . VAL A 1 134 ? 6.063 -5.664 2.723 1.00 96.50 134 VAL A O 1
ATOM 965 N N . ILE A 1 135 ? 7.781 -5.819 4.164 1.00 95.94 135 ILE A N 1
ATOM 966 C CA . ILE A 1 135 ? 7.287 -4.867 5.160 1.00 95.94 135 ILE A CA 1
ATOM 967 C C . ILE A 1 135 ? 8.344 -3.781 5.330 1.00 95.94 135 ILE A C 1
ATOM 969 O O . ILE A 1 135 ? 9.451 -4.071 5.783 1.00 95.94 135 ILE A O 1
ATOM 973 N N . TYR A 1 136 ? 8.009 -2.543 4.974 1.00 96.06 136 TYR A N 1
ATOM 974 C CA . TYR A 1 136 ? 8.796 -1.375 5.355 1.00 96.06 136 TYR A CA 1
ATOM 975 C C . TYR A 1 136 ? 8.216 -0.784 6.639 1.00 96.06 136 TYR A C 1
ATOM 977 O O . TYR A 1 136 ? 7.025 -0.478 6.711 1.00 96.06 136 TYR A O 1
ATOM 985 N N . SER A 1 137 ? 9.069 -0.623 7.646 1.00 93.50 137 SER A N 1
ATOM 986 C CA . SER A 1 137 ? 8.712 -0.031 8.929 1.00 93.50 137 SER A CA 1
ATOM 987 C C . SER A 1 137 ? 9.497 1.259 9.104 1.00 93.50 137 SER A C 1
ATOM 989 O O . SER A 1 137 ? 10.726 1.229 9.181 1.00 93.50 137 SER A O 1
ATOM 991 N N . GLY A 1 138 ? 8.792 2.385 9.174 1.00 91.56 138 GLY A N 1
ATOM 992 C CA . GLY A 1 138 ? 9.396 3.670 9.488 1.00 91.56 138 GLY A CA 1
ATOM 993 C C . GLY A 1 138 ? 10.080 3.667 10.864 1.00 91.56 138 GLY A C 1
ATOM 994 O O . GLY A 1 138 ? 9.809 2.806 11.710 1.00 91.56 138 GLY A O 1
ATOM 995 N N . PRO A 1 139 ? 10.984 4.629 11.112 1.00 87.88 139 PRO A N 1
ATOM 996 C CA . PRO A 1 139 ? 11.638 4.770 12.408 1.00 87.88 139 PRO A CA 1
ATOM 997 C C . PRO A 1 139 ? 10.609 4.961 13.533 1.00 87.88 139 PRO A C 1
ATOM 999 O O . PRO A 1 139 ? 9.591 5.624 13.343 1.00 87.88 139 PRO A O 1
ATOM 1002 N N . GLY A 1 140 ? 10.894 4.398 14.713 1.00 82.00 140 GLY A N 1
ATOM 1003 C CA . GLY A 1 140 ? 10.018 4.474 15.894 1.00 82.00 140 GLY A CA 1
ATOM 1004 C C . GLY A 1 140 ? 9.103 3.263 16.100 1.00 82.00 140 GLY A C 1
ATOM 1005 O O . GLY A 1 140 ? 8.404 3.185 17.110 1.00 82.00 140 GLY A O 1
ATOM 1006 N N . HIS A 1 141 ? 9.137 2.282 15.197 1.00 84.75 141 HIS A N 1
ATOM 1007 C CA . HIS A 1 141 ? 8.410 1.021 15.341 1.00 84.75 141 HIS A CA 1
ATOM 1008 C C . HIS A 1 141 ? 9.361 -0.149 15.573 1.00 84.75 141 HIS A C 1
ATOM 1010 O O . HIS A 1 141 ? 10.482 -0.181 15.068 1.00 84.75 141 HIS A O 1
ATOM 1016 N N . ARG A 1 142 ? 8.891 -1.148 16.321 1.00 76.69 142 ARG A N 1
ATOM 1017 C CA . ARG A 1 142 ? 9.585 -2.424 16.503 1.00 76.69 142 ARG A CA 1
ATOM 1018 C C . ARG A 1 142 ? 8.705 -3.531 15.950 1.00 76.69 142 ARG A C 1
ATOM 1020 O O . ARG A 1 142 ? 7.637 -3.793 16.499 1.00 76.69 142 ARG A O 1
ATOM 1027 N N . LEU A 1 143 ? 9.170 -4.195 14.898 1.00 67.69 143 LEU A N 1
ATOM 1028 C CA . LEU A 1 143 ? 8.502 -5.373 14.362 1.00 67.69 143 LEU A CA 1
ATOM 1029 C C . LEU A 1 143 ? 8.754 -6.551 15.318 1.00 67.69 143 LEU A C 1
ATOM 1031 O O . LEU A 1 143 ? 9.871 -7.053 15.424 1.00 67.69 143 LEU A O 1
ATOM 1035 N N . LEU A 1 144 ? 7.737 -6.946 16.080 1.00 63.75 144 LEU A N 1
ATOM 1036 C CA . LEU A 1 144 ? 7.813 -8.061 17.023 1.00 63.75 144 LEU A CA 1
ATOM 1037 C C . LEU A 1 144 ? 7.193 -9.307 16.387 1.00 63.75 144 LEU A C 1
ATOM 1039 O O . LEU A 1 144 ? 6.034 -9.275 15.992 1.00 63.75 144 LEU A O 1
ATOM 1043 N N . GLY A 1 145 ? 7.945 -10.411 16.326 1.00 55.91 145 GLY A N 1
ATOM 1044 C CA . GLY A 1 145 ? 7.376 -11.737 16.048 1.00 55.91 145 GLY A CA 1
ATOM 1045 C C . GLY A 1 145 ? 7.512 -12.292 14.626 1.00 55.91 145 GLY A C 1
ATOM 1046 O O . GLY A 1 145 ? 6.973 -13.363 14.373 1.00 55.91 145 GLY A O 1
ATOM 1047 N N . HIS A 1 146 ? 8.264 -11.662 13.717 1.00 50.19 146 HIS A N 1
ATOM 1048 C CA . HIS A 1 146 ? 8.624 -12.299 12.440 1.00 50.19 146 HIS A CA 1
ATOM 1049 C C . HIS A 1 146 ? 9.751 -13.320 12.649 1.00 50.19 146 HIS A C 1
ATOM 1051 O O . HIS A 1 146 ? 10.926 -13.021 12.451 1.00 50.19 146 HIS A O 1
ATOM 1057 N N . ARG A 1 147 ? 9.398 -14.530 13.091 1.00 38.84 147 ARG A N 1
ATOM 1058 C CA . ARG A 1 147 ? 10.236 -15.707 12.844 1.00 38.84 147 ARG A CA 1
ATOM 1059 C C . ARG A 1 147 ? 9.846 -16.226 11.462 1.00 38.84 147 ARG A C 1
ATOM 1061 O O . ARG A 1 147 ? 8.694 -16.609 11.279 1.00 38.84 147 ARG A O 1
ATOM 1068 N N . LEU A 1 148 ? 10.767 -16.107 10.505 1.00 43.69 148 LEU A N 1
ATOM 1069 C CA . LEU A 1 148 ? 10.702 -16.857 9.249 1.00 43.69 148 LEU A CA 1
ATOM 1070 C C . LEU A 1 148 ? 10.880 -18.349 9.543 1.00 43.69 148 LEU A C 1
ATOM 1072 O O . LEU A 1 148 ? 11.637 -18.657 10.495 1.00 43.69 148 LEU A O 1
#

Secondary structure (DSSP, 8-state):
-EEEEEEE---S-EEES-EE---EE--TT---EEEEEEEES-S----EEES-EEE--EE---SS--STTTSEEEEEEEE---EEEES-EEEE-SPPTT----EEEEE-TTSPTT-EEEES-EEEE---SSS-EEEEE-TT--------

Radius of gyration: 13.89 Å; chains: 1; bounding box: 32×31×34 Å

Sequence (148 aa):
MSGIQVSGTISGGAIERNQISDIKHTSTTGWGSNGLFLAATSTASNLTVANNFVFDVASYGYNSGATQSDNGYGIMVNAGGGYKIYFNSVLMATNQPNGGIPAAINIASGVAAGSLDLRNNIFANTQTTGTRYVIYSGPGHRLLGHRL